Protein AF-A0A412DAS3-F1 (afdb_monomer_lite)

pLDDT: mean 76.12, std 11.66, range [48.31, 93.06]

Foldseek 3Di:
DLVVLVVLLVLLLVLLVQVVVCVVVVDDDPVNVVSVVVSCVVCVPVVVVVVNVVCLVVPDDPVVSVVSVVSVVVSVD

Organism: Bacteroides stercoris (NCBI:txid46506)

Radius of gyration: 14.08 Å; chains: 1; bounding box: 29×24×36 Å

Structure (mmCIF, N/CA/C/O backbone):
data_AF-A0A412DAS3-F1
#
_entry.id   AF-A0A412DAS3-F1
#
loop_
_atom_site.group_PDB
_atom_site.id
_atom_site.type_symbol
_atom_site.label_atom_id
_atom_site.label_alt_id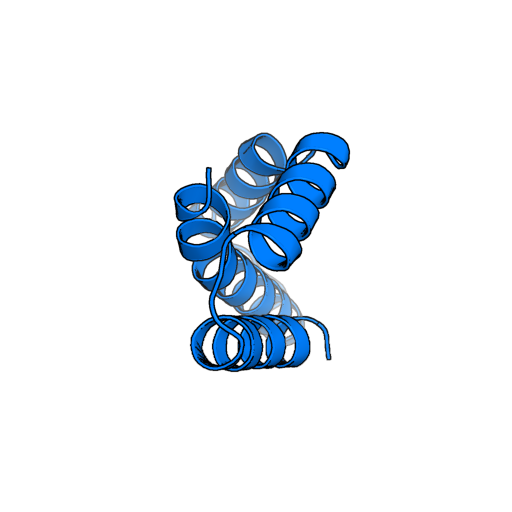
_atom_site.label_comp_id
_atom_site.label_asym_id
_atom_site.label_entity_id
_atom_site.label_seq_id
_atom_site.pdbx_PDB_ins_code
_atom_site.Cartn_x
_atom_site.Cartn_y
_atom_site.Cartn_z
_atom_site.occupancy
_atom_site.B_iso_or_equiv
_atom_site.auth_seq_id
_atom_site.auth_comp_id
_atom_site.auth_asym_id
_atom_site.auth_atom_id
_atom_site.pdbx_PDB_model_num
ATOM 1 N N . MET A 1 1 ? -16.315 5.691 9.416 1.00 48.31 1 MET A N 1
ATOM 2 C CA . MET A 1 1 ? -15.692 5.564 8.083 1.00 48.31 1 MET A CA 1
ATOM 3 C C . MET A 1 1 ? -14.824 4.294 7.946 1.00 48.31 1 MET A C 1
ATOM 5 O O . MET A 1 1 ? -13.857 4.285 7.188 1.00 48.31 1 MET A O 1
ATOM 9 N N . ALA A 1 2 ? -15.259 3.149 8.503 1.00 51.66 2 ALA A N 1
ATOM 10 C CA . ALA A 1 2 ? -14.587 1.839 8.404 1.00 51.66 2 ALA A CA 1
ATOM 11 C C . ALA A 1 2 ? -14.448 1.253 6.975 1.00 51.66 2 ALA A C 1
ATOM 13 O O . ALA A 1 2 ? -13.722 0.277 6.769 1.00 51.66 2 ALA A O 1
ATOM 14 N N . GLY A 1 3 ? -15.139 1.836 5.987 1.00 61.34 3 GLY A N 1
ATOM 15 C CA . GLY A 1 3 ? -15.025 1.468 4.574 1.00 61.34 3 GLY A CA 1
ATOM 16 C C . GLY A 1 3 ? -13.718 1.930 3.924 1.00 61.34 3 GLY A C 1
ATOM 17 O O . GLY A 1 3 ? -13.189 1.213 3.085 1.00 61.34 3 GLY A O 1
ATOM 18 N N . LYS A 1 4 ? -13.146 3.070 4.347 1.00 69.12 4 LYS A N 1
ATOM 19 C CA . LYS A 1 4 ? -11.924 3.611 3.724 1.00 69.12 4 LYS A CA 1
ATOM 20 C C . LYS A 1 4 ? -10.701 2.721 3.960 1.00 69.12 4 LYS A C 1
ATOM 22 O O . LYS A 1 4 ? -9.964 2.464 3.020 1.00 69.12 4 LYS A O 1
ATOM 27 N N . ILE A 1 5 ? -10.524 2.175 5.167 1.00 68.00 5 ILE A N 1
ATOM 28 C CA . ILE A 1 5 ? -9.418 1.239 5.452 1.00 68.00 5 ILE A CA 1
ATOM 29 C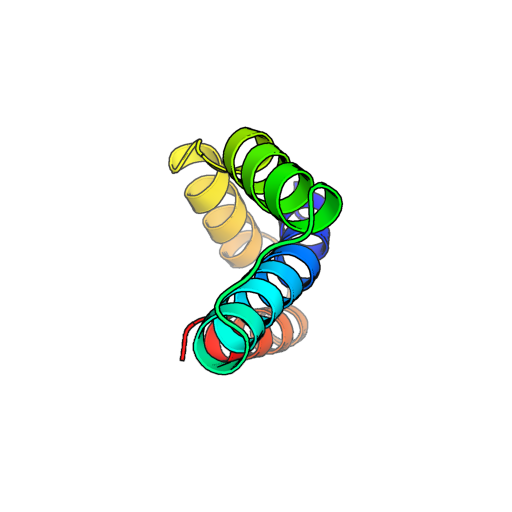 C . ILE A 1 5 ? -9.562 -0.085 4.709 1.00 68.00 5 ILE A C 1
ATOM 31 O O . ILE A 1 5 ? -8.574 -0.607 4.203 1.00 68.00 5 ILE A O 1
ATOM 35 N N . GLN A 1 6 ? -10.780 -0.626 4.621 1.00 69.31 6 GLN A N 1
ATOM 36 C CA . GLN A 1 6 ? -11.015 -1.868 3.879 1.00 69.31 6 GLN A CA 1
ATOM 37 C C . GLN A 1 6 ? -10.692 -1.714 2.388 1.00 69.31 6 GLN A C 1
ATOM 39 O O . GLN A 1 6 ? -10.219 -2.669 1.781 1.00 69.31 6 GLN A O 1
ATOM 44 N N . THR A 1 7 ? -10.893 -0.523 1.818 1.00 80.88 7 THR A N 1
ATOM 45 C CA . THR A 1 7 ? -10.508 -0.212 0.433 1.00 80.88 7 THR A CA 1
ATOM 46 C C . THR A 1 7 ? -9.017 0.103 0.291 1.00 80.88 7 THR A C 1
ATOM 48 O O . THR A 1 7 ? -8.405 -0.288 -0.700 1.00 80.88 7 THR A O 1
ATOM 51 N N . MET A 1 8 ? -8.413 0.759 1.286 1.00 82.50 8 MET A N 1
ATOM 52 C CA . MET A 1 8 ? -7.006 1.159 1.242 1.00 82.50 8 MET A CA 1
ATOM 53 C C . MET A 1 8 ? -6.048 -0.036 1.336 1.00 82.50 8 MET A C 1
ATOM 55 O O . MET A 1 8 ? -5.051 -0.059 0.623 1.00 82.50 8 MET A O 1
ATOM 59 N N . ILE A 1 9 ? -6.324 -1.034 2.187 1.00 81.56 9 ILE A N 1
ATOM 60 C CA . ILE A 1 9 ? -5.398 -2.164 2.417 1.00 81.56 9 ILE A CA 1
ATOM 61 C C . ILE A 1 9 ? -5.047 -2.905 1.112 1.00 81.56 9 ILE A C 1
ATOM 63 O O . ILE A 1 9 ? -3.859 -3.051 0.828 1.00 81.56 9 ILE A O 1
ATOM 67 N N . PRO A 1 10 ? -6.017 -3.316 0.270 1.00 87.38 10 PRO A N 1
ATOM 68 C CA . PRO A 1 10 ? -5.708 -3.916 -1.027 1.00 87.38 10 PRO A CA 1
ATOM 69 C C . PRO A 1 10 ? -4.893 -2.996 -1.947 1.00 87.38 10 PRO A C 1
ATOM 71 O O . PRO A 1 10 ? -3.982 -3.460 -2.625 1.00 87.38 10 PRO A O 1
ATOM 74 N N . GLN A 1 11 ? -5.194 -1.693 -1.963 1.00 88.56 11 GLN A N 1
ATOM 75 C CA . GLN A 1 11 ? -4.474 -0.721 -2.791 1.00 88.56 11 GLN A CA 1
ATOM 76 C C . GLN A 1 11 ? -3.025 -0.520 -2.318 1.00 88.56 11 GLN A C 1
ATOM 78 O O . GLN A 1 11 ? -2.128 -0.359 -3.143 1.00 88.56 11 GLN A O 1
ATOM 83 N N . TYR A 1 12 ? -2.784 -0.582 -1.007 1.00 88.06 12 TYR A N 1
ATOM 84 C CA . TYR A 1 12 ? -1.444 -0.533 -0.427 1.00 88.06 12 TYR A CA 1
ATOM 85 C C . TYR A 1 12 ? -0.633 -1.799 -0.755 1.00 88.06 12 TYR A C 1
ATOM 87 O O . TYR A 1 12 ? 0.540 -1.701 -1.106 1.00 88.06 12 TYR A O 1
ATOM 95 N N . GLY A 1 13 ? -1.267 -2.977 -0.764 1.00 89.81 13 GLY A N 1
ATOM 96 C CA . GLY A 1 13 ? -0.611 -4.206 -1.223 1.00 89.81 13 GLY A CA 1
ATOM 97 C C . GLY A 1 13 ? -0.229 -4.178 -2.708 1.00 89.81 13 GLY A C 1
ATOM 98 O O . GLY A 1 13 ? 0.860 -4.610 -3.087 1.00 89.81 13 GLY A O 1
ATOM 99 N N . GLU A 1 14 ? -1.073 -3.595 -3.563 1.00 92.38 14 GLU A N 1
ATOM 100 C CA . GLU A 1 14 ? -0.721 -3.357 -4.971 1.00 92.38 14 GLU A CA 1
ATOM 101 C C . GLU A 1 14 ? 0.416 -2.337 -5.124 1.00 92.38 14 GLU A C 1
ATOM 103 O O . GLU A 1 14 ? 1.323 -2.547 -5.931 1.00 92.38 14 GLU A O 1
ATOM 108 N N . LEU A 1 15 ? 0.438 -1.280 -4.306 1.00 91.06 15 LEU A N 1
ATOM 109 C CA . LEU A 1 15 ? 1.550 -0.328 -4.267 1.00 91.06 15 LEU A CA 1
ATOM 110 C C . LEU A 1 15 ? 2.880 -1.037 -3.948 1.00 91.06 15 LEU A C 1
ATOM 112 O O . LEU A 1 15 ? 3.868 -0.854 -4.662 1.00 91.06 15 LEU A O 1
ATOM 116 N N . ASN A 1 16 ? 2.890 -1.897 -2.927 1.00 90.44 16 ASN A N 1
ATOM 117 C CA . ASN A 1 16 ? 4.058 -2.687 -2.539 1.00 90.44 16 ASN A CA 1
ATOM 118 C C . ASN A 1 16 ? 4.544 -3.610 -3.665 1.00 90.44 16 ASN A C 1
ATOM 120 O O . ASN A 1 16 ? 5.746 -3.687 -3.932 1.00 90.44 16 ASN A O 1
ATOM 124 N N . ARG A 1 17 ? 3.624 -4.292 -4.358 1.00 91.31 17 ARG A N 1
ATOM 125 C CA . ARG A 1 17 ? 3.947 -5.147 -5.515 1.00 91.31 17 ARG A CA 1
ATOM 126 C C . ARG A 1 17 ? 4.558 -4.349 -6.657 1.00 91.31 17 ARG A C 1
ATOM 128 O O . ARG A 1 17 ? 5.576 -4.759 -7.202 1.00 91.31 17 ARG A O 1
ATOM 135 N N . ILE A 1 18 ? 3.987 -3.188 -6.977 1.00 89.31 18 ILE A N 1
ATOM 136 C CA . ILE A 1 18 ? 4.508 -2.292 -8.014 1.00 89.31 18 ILE A CA 1
ATOM 137 C C . ILE A 1 18 ? 5.954 -1.886 -7.701 1.00 89.31 18 ILE A C 1
ATOM 139 O O . ILE A 1 18 ? 6.799 -1.926 -8.598 1.00 89.31 18 ILE A O 1
ATOM 143 N N . TYR A 1 19 ? 6.260 -1.541 -6.447 1.00 86.56 19 TYR A N 1
ATOM 144 C CA . TYR A 1 19 ? 7.626 -1.208 -6.038 1.00 86.56 19 TYR A CA 1
ATOM 145 C C . TYR A 1 19 ? 8.578 -2.409 -6.081 1.00 86.56 19 TYR A C 1
ATOM 147 O O . TYR A 1 19 ? 9.705 -2.251 -6.550 1.00 86.56 19 TYR A O 1
ATOM 155 N N . ARG A 1 20 ? 8.146 -3.605 -5.656 1.00 87.69 20 ARG A N 1
ATOM 156 C CA . ARG A 1 20 ? 8.955 -4.835 -5.772 1.00 87.69 20 ARG A CA 1
ATOM 157 C C . ARG A 1 20 ? 9.270 -5.165 -7.230 1.00 87.69 20 ARG A C 1
ATOM 159 O O . ARG A 1 20 ? 10.431 -5.344 -7.572 1.00 87.69 20 ARG A O 1
ATOM 166 N N . ASP A 1 21 ? 8.270 -5.123 -8.104 1.00 87.50 21 ASP A N 1
ATOM 167 C CA . ASP A 1 21 ? 8.457 -5.347 -9.539 1.00 87.50 21 ASP A CA 1
ATOM 168 C C . ASP A 1 21 ? 9.431 -4.337 -10.166 1.00 87.50 21 ASP A C 1
ATOM 170 O O . ASP A 1 21 ? 10.165 -4.681 -11.092 1.00 87.50 21 ASP A O 1
ATOM 174 N N . TYR A 1 22 ? 9.443 -3.087 -9.694 1.00 85.31 22 TYR A N 1
ATOM 175 C CA . TYR A 1 22 ? 10.404 -2.087 -10.160 1.00 85.31 22 TYR A CA 1
ATOM 176 C C . TYR A 1 22 ? 11.836 -2.405 -9.739 1.00 85.31 22 TYR A C 1
ATOM 178 O O . TYR A 1 22 ? 12.747 -2.170 -10.527 1.00 85.31 22 TYR A O 1
ATOM 186 N N . ILE A 1 23 ? 12.044 -2.948 -8.537 1.00 83.25 23 ILE A N 1
ATOM 187 C CA . ILE A 1 23 ? 13.378 -3.379 -8.093 1.00 83.25 23 ILE A CA 1
ATOM 188 C C . ILE A 1 23 ? 13.947 -4.426 -9.060 1.00 83.25 23 ILE A C 1
ATOM 190 O O . ILE A 1 23 ? 15.132 -4.368 -9.379 1.00 83.25 23 ILE A O 1
ATOM 194 N N . ASP A 1 24 ? 13.099 -5.314 -9.579 1.00 82.19 24 ASP A N 1
ATOM 195 C CA . ASP A 1 24 ? 13.522 -6.382 -10.488 1.00 82.19 24 ASP A CA 1
ATOM 196 C C . ASP A 1 24 ? 13.612 -5.937 -11.961 1.00 82.19 24 ASP A C 1
ATOM 198 O O . ASP A 1 24 ? 14.476 -6.408 -12.701 1.00 82.19 24 ASP A O 1
ATOM 202 N N . ASN A 1 25 ? 12.736 -5.028 -12.411 1.00 86.19 25 ASN A N 1
ATOM 203 C CA . ASN A 1 25 ? 12.574 -4.692 -13.836 1.00 86.19 25 ASN A CA 1
ATOM 204 C C . ASN A 1 25 ? 13.005 -3.264 -14.217 1.00 86.19 25 ASN A C 1
ATOM 206 O O . ASN A 1 25 ? 13.042 -2.936 -15.402 1.00 86.19 25 ASN A O 1
ATOM 210 N N . TYR A 1 26 ? 13.300 -2.401 -13.239 1.00 81.62 26 TYR A N 1
ATOM 211 C CA . TYR A 1 26 ? 13.736 -1.004 -13.395 1.00 81.62 26 TYR A CA 1
ATOM 212 C C . TYR A 1 26 ? 12.870 -0.128 -14.317 1.00 81.62 26 TYR A C 1
ATOM 214 O O . TYR A 1 26 ? 13.335 0.873 -14.865 1.00 81.62 26 TYR A O 1
ATOM 222 N N . ALA A 1 27 ? 11.594 -0.471 -14.488 1.00 83.62 27 ALA A N 1
ATOM 223 C CA . ALA A 1 27 ? 10.675 0.278 -15.332 1.00 83.62 27 ALA A CA 1
ATOM 224 C C . ALA A 1 27 ? 9.266 0.298 -14.739 1.00 83.62 27 ALA A C 1
ATOM 226 O O . ALA A 1 27 ? 8.756 -0.714 -14.258 1.00 83.62 27 ALA A O 1
ATOM 227 N N . PHE A 1 28 ? 8.612 1.456 -14.831 1.00 81.75 28 PHE A N 1
ATOM 228 C CA . PHE A 1 28 ? 7.179 1.585 -14.590 1.00 81.75 28 PHE A CA 1
ATOM 229 C C . PHE A 1 28 ? 6.448 1.827 -15.907 1.00 81.75 28 PHE A C 1
ATOM 231 O O . PHE A 1 28 ? 6.888 2.634 -16.726 1.00 81.75 28 PHE A O 1
ATOM 238 N N . SER A 1 29 ? 5.294 1.183 -16.081 1.00 89.19 29 SER A N 1
ATOM 239 C CA . SER A 1 29 ? 4.317 1.625 -17.075 1.00 89.19 29 SER A CA 1
ATOM 240 C C . SER A 1 29 ? 3.651 2.926 -16.618 1.00 89.19 29 SER A C 1
ATOM 242 O O . SER A 1 29 ? 3.601 3.224 -15.421 1.00 89.19 29 SER A O 1
ATOM 244 N N . PHE A 1 30 ? 3.094 3.683 -17.565 1.00 89.75 30 PHE A N 1
ATOM 245 C CA . PHE A 1 30 ? 2.305 4.876 -17.250 1.00 89.75 30 PHE A CA 1
ATOM 246 C C . PHE A 1 30 ? 1.161 4.563 -16.272 1.00 89.75 30 PHE A C 1
ATOM 248 O O . PHE A 1 30 ? 0.961 5.303 -15.314 1.00 89.75 30 PHE A O 1
ATOM 255 N N . ASP A 1 31 ? 0.475 3.429 -16.440 1.00 92.00 31 ASP A N 1
ATOM 256 C CA . ASP A 1 31 ? -0.613 3.017 -15.544 1.00 92.00 31 ASP A CA 1
ATOM 257 C C . ASP A 1 31 ? -0.139 2.827 -14.097 1.00 92.00 31 ASP A C 1
ATOM 259 O O . ASP A 1 31 ? -0.816 3.253 -13.162 1.00 92.00 31 ASP A O 1
ATOM 263 N N . ARG A 1 32 ? 1.058 2.257 -13.898 1.00 91.88 32 ARG A N 1
ATOM 264 C CA . ARG A 1 32 ? 1.662 2.101 -12.565 1.00 91.88 32 ARG A CA 1
ATOM 265 C C . ARG A 1 32 ? 2.051 3.453 -11.963 1.00 91.88 32 ARG A C 1
ATOM 267 O O . ARG A 1 32 ? 1.791 3.688 -10.789 1.00 91.88 32 ARG A O 1
ATOM 274 N N . GLN A 1 33 ? 2.612 4.364 -12.761 1.00 89.06 33 GLN A N 1
ATOM 275 C CA . GLN A 1 33 ? 2.931 5.729 -12.311 1.00 89.06 33 GLN A CA 1
ATOM 276 C C . GLN A 1 33 ? 1.672 6.514 -11.923 1.00 89.06 33 GLN A C 1
ATOM 278 O O . GLN A 1 33 ? 1.661 7.215 -10.907 1.00 89.06 33 GLN A O 1
ATOM 283 N N . LYS A 1 34 ? 0.601 6.372 -12.712 1.00 93.00 34 LYS A N 1
ATOM 284 C CA . LYS A 1 34 ? -0.694 6.984 -12.429 1.00 93.00 34 LYS A CA 1
ATOM 285 C C . LYS A 1 34 ? -1.291 6.420 -11.141 1.00 93.00 34 LYS A C 1
ATOM 287 O O . LYS A 1 34 ? -1.692 7.203 -10.290 1.00 93.00 34 LYS A O 1
ATOM 292 N N . PHE A 1 35 ? -1.281 5.098 -10.968 1.00 93.06 35 PHE A N 1
ATOM 293 C CA . PHE A 1 35 ? -1.768 4.447 -9.751 1.00 93.06 35 PHE A CA 1
ATOM 294 C C . PHE A 1 35 ? -1.052 4.957 -8.495 1.00 93.06 35 PHE A C 1
ATOM 296 O O . PHE A 1 35 ? -1.713 5.346 -7.539 1.00 93.06 35 PHE A O 1
ATOM 303 N N . ILE A 1 36 ? 0.287 5.015 -8.511 1.00 89.25 36 ILE A N 1
ATOM 304 C CA . ILE A 1 36 ? 1.080 5.548 -7.389 1.00 89.25 36 ILE A CA 1
ATOM 305 C C . ILE A 1 36 ? 0.659 6.992 -7.080 1.00 89.25 36 ILE A C 1
ATOM 307 O O . ILE A 1 36 ? 0.422 7.340 -5.925 1.00 89.25 36 ILE A O 1
ATOM 311 N N . SER A 1 37 ? 0.542 7.831 -8.112 1.00 88.88 37 SER A N 1
ATOM 312 C CA . SER A 1 37 ? 0.181 9.245 -7.953 1.00 88.88 37 SER A CA 1
ATOM 313 C C . SER A 1 37 ? -1.230 9.421 -7.382 1.00 88.88 37 SER A C 1
ATOM 315 O O . SER A 1 37 ? -1.414 10.194 -6.443 1.00 88.88 37 SER A O 1
ATOM 317 N N . ASP A 1 38 ? -2.206 8.674 -7.904 1.00 90.75 38 ASP A N 1
ATOM 318 C CA . ASP A 1 38 ? -3.591 8.687 -7.426 1.00 90.75 38 ASP A CA 1
ATOM 319 C C . ASP A 1 38 ? -3.671 8.202 -5.967 1.00 90.75 38 ASP A C 1
ATOM 321 O O . ASP A 1 38 ? -4.328 8.838 -5.145 1.00 90.75 38 ASP A O 1
ATOM 325 N N . PHE A 1 39 ? -2.953 7.122 -5.630 1.00 87.94 39 PHE A N 1
ATOM 326 C CA . PHE A 1 39 ? -2.912 6.555 -4.281 1.00 87.94 39 PHE A CA 1
ATOM 327 C C . PHE A 1 39 ? -2.420 7.581 -3.258 1.00 87.94 39 PHE A C 1
ATOM 329 O O . PHE A 1 39 ? -3.072 7.823 -2.242 1.00 87.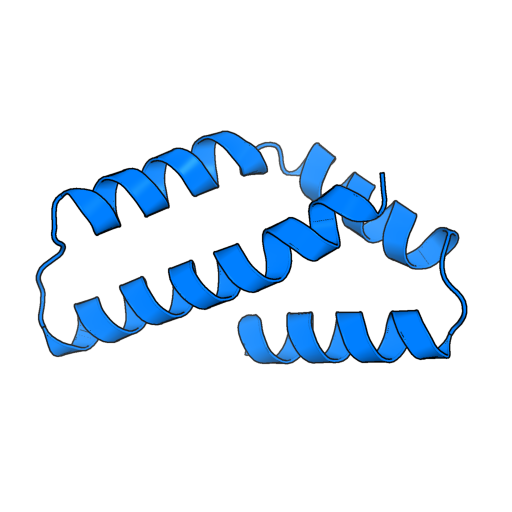94 39 PHE A O 1
ATOM 336 N N . TYR A 1 40 ? -1.287 8.236 -3.528 1.00 83.50 40 TYR A N 1
ATOM 337 C CA . TYR A 1 40 ? -0.803 9.282 -2.633 1.00 83.50 40 TYR A CA 1
ATOM 338 C C . TYR A 1 40 ? -1.760 10.474 -2.610 1.00 83.50 40 TYR A C 1
ATOM 340 O O . TYR A 1 40 ? -2.053 10.977 -1.537 1.00 83.50 40 TYR A O 1
ATOM 348 N N . GLN A 1 41 ? -2.335 10.906 -3.730 1.00 84.94 41 GLN A N 1
ATOM 349 C CA . GLN A 1 41 ? -3.308 12.002 -3.706 1.00 84.94 41 GLN A CA 1
ATOM 350 C C . GLN A 1 41 ? -4.538 11.697 -2.824 1.00 84.94 41 GLN A C 1
ATOM 352 O O . GLN A 1 41 ? -5.065 12.604 -2.179 1.00 84.94 41 GLN A O 1
ATOM 357 N N . GLU A 1 42 ? -4.972 10.438 -2.767 1.00 80.50 42 GLU A N 1
ATOM 358 C CA . GLU A 1 42 ? -6.116 9.993 -1.966 1.00 80.50 42 GLU A CA 1
ATOM 359 C C . GLU A 1 42 ? -5.792 9.839 -0.466 1.00 80.50 42 GLU A C 1
ATOM 361 O O . GLU A 1 42 ? -6.640 10.146 0.376 1.00 80.50 42 GLU A O 1
ATOM 366 N N . TYR A 1 43 ? -4.565 9.425 -0.117 1.00 74.12 43 TYR A N 1
ATOM 367 C CA . TYR A 1 43 ? -4.186 9.062 1.261 1.00 74.12 43 TYR A CA 1
ATOM 368 C C . TYR A 1 43 ? -3.063 9.909 1.893 1.00 74.12 43 TYR A C 1
ATOM 370 O O . TYR A 1 43 ? -2.687 9.659 3.036 1.00 74.12 43 TYR A O 1
ATOM 378 N N . ASN A 1 44 ? -2.535 10.930 1.207 1.00 67.94 44 ASN A N 1
ATOM 379 C CA . ASN A 1 44 ? -1.439 11.790 1.698 1.00 67.94 44 ASN A CA 1
ATOM 380 C C . ASN A 1 44 ? -1.816 12.657 2.914 1.00 67.94 44 ASN A C 1
ATOM 382 O O . ASN A 1 44 ? -0.943 13.228 3.564 1.00 67.94 44 ASN A O 1
ATOM 386 N N . ASP A 1 45 ? -3.098 12.751 3.274 1.00 69.25 45 ASP A N 1
ATOM 387 C CA . ASP A 1 45 ? -3.472 13.329 4.561 1.00 69.25 45 ASP A CA 1
ATOM 388 C C . ASP A 1 45 ? -3.232 12.312 5.688 1.00 69.25 45 ASP A C 1
ATOM 390 O O . ASP A 1 45 ? -4.099 11.504 6.028 1.00 69.25 45 ASP A O 1
ATOM 394 N N . MET A 1 46 ? -2.040 12.375 6.291 1.00 65.25 46 MET A N 1
ATOM 395 C CA . MET A 1 46 ? -1.628 11.554 7.437 1.00 65.25 46 MET A CA 1
ATOM 396 C C . MET A 1 46 ? -2.664 11.568 8.575 1.00 65.25 46 MET A C 1
ATOM 398 O O . MET A 1 46 ? -2.844 10.554 9.245 1.00 65.25 46 MET A O 1
ATOM 402 N N . LYS A 1 47 ? -3.423 12.663 8.744 1.00 64.19 47 LYS A N 1
ATOM 403 C CA . LYS A 1 47 ? -4.512 12.739 9.732 1.00 64.19 47 LYS A CA 1
ATOM 404 C C . LYS A 1 47 ? -5.726 11.911 9.336 1.00 64.19 47 LYS A C 1
ATOM 406 O O . LYS A 1 47 ? -6.363 11.324 10.203 1.00 64.19 47 LYS A O 1
ATOM 411 N N . SER A 1 48 ? -6.048 11.847 8.047 1.00 65.19 48 SER A N 1
ATOM 412 C CA . SER A 1 48 ? -7.103 10.973 7.529 1.00 65.19 48 SER A CA 1
ATOM 413 C C . SER A 1 48 ? -6.721 9.498 7.673 1.00 65.19 48 SER A C 1
ATOM 415 O O . SER A 1 48 ? -7.585 8.676 7.982 1.00 65.19 48 SER A O 1
ATOM 417 N N . PHE A 1 49 ? -5.435 9.167 7.522 1.00 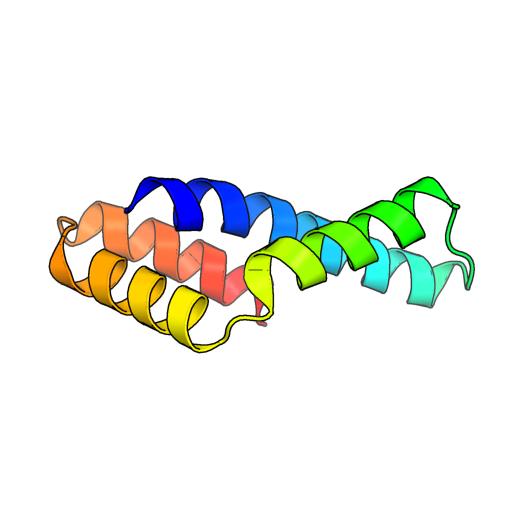65.62 49 PHE A N 1
ATOM 418 C CA . PHE A 1 49 ? -4.918 7.822 7.772 1.00 65.62 49 PHE A CA 1
ATOM 419 C C . PHE A 1 49 ? -4.962 7.453 9.267 1.00 65.62 49 PHE A C 1
ATOM 421 O O . PHE A 1 49 ? -5.541 6.429 9.632 1.00 65.62 49 PHE A O 1
ATOM 428 N N . GLU A 1 50 ? -4.447 8.317 10.148 1.00 67.25 50 GLU A N 1
ATOM 429 C CA . GLU A 1 50 ? -4.507 8.125 11.605 1.00 67.25 50 GLU A CA 1
ATOM 430 C C . GLU A 1 50 ? -5.951 8.043 12.122 1.00 67.25 50 GLU A C 1
ATOM 432 O O . GLU A 1 50 ? -6.270 7.156 12.913 1.00 67.25 50 GLU A O 1
ATOM 437 N N . ALA A 1 51 ? -6.850 8.912 11.647 1.00 66.69 51 ALA A N 1
ATOM 438 C CA . ALA A 1 51 ? -8.262 8.895 12.027 1.00 66.69 51 ALA A CA 1
ATOM 439 C C . ALA A 1 51 ? -8.955 7.595 11.606 1.00 66.69 51 ALA A C 1
ATOM 441 O O . ALA A 1 51 ? -9.759 7.051 12.363 1.00 66.69 51 ALA A O 1
ATOM 442 N N . ALA A 1 52 ? -8.617 7.063 10.429 1.00 64.38 52 ALA A N 1
ATOM 443 C CA . ALA A 1 52 ? -9.164 5.795 9.985 1.00 64.38 52 ALA A CA 1
ATOM 444 C C . ALA A 1 52 ? -8.663 4.636 10.866 1.00 64.38 52 ALA A C 1
ATOM 446 O O . ALA A 1 52 ? -9.459 3.774 11.242 1.00 64.38 52 ALA A O 1
ATOM 447 N N . ILE A 1 53 ? -7.376 4.621 11.247 1.00 67.75 53 ILE A N 1
ATOM 448 C CA . ILE A 1 53 ? -6.824 3.594 12.149 1.00 67.75 53 ILE A CA 1
ATOM 449 C C . ILE A 1 53 ? -7.459 3.695 13.540 1.00 67.75 53 ILE A C 1
ATOM 451 O O . ILE A 1 53 ? -7.819 2.673 14.124 1.00 67.75 53 ILE A O 1
ATOM 455 N N . LEU A 1 54 ? -7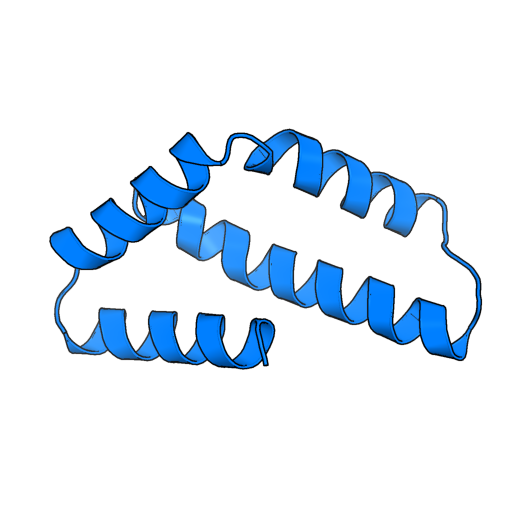.654 4.907 14.063 1.00 65.56 54 LEU A N 1
ATOM 456 C CA . LEU A 1 54 ? -8.325 5.123 15.345 1.00 65.56 54 LEU A CA 1
ATOM 457 C C . LEU A 1 54 ? -9.787 4.652 15.313 1.00 65.56 54 LEU A C 1
ATOM 459 O O . LEU A 1 54 ? -10.220 3.976 16.242 1.00 65.56 54 LEU A O 1
ATOM 463 N N . GLU A 1 55 ? -10.533 4.918 14.237 1.00 68.25 55 GLU A N 1
ATOM 464 C CA . GLU A 1 55 ? -11.882 4.359 14.055 1.00 68.25 55 GLU A CA 1
ATOM 465 C C . GLU A 1 55 ? -11.871 2.825 13.977 1.00 68.25 55 GLU A C 1
ATOM 467 O O . GLU A 1 55 ? -12.723 2.178 14.579 1.00 68.25 55 GLU A O 1
ATOM 472 N N . LEU A 1 56 ? -10.900 2.220 13.284 1.00 64.31 56 LEU A N 1
ATOM 473 C CA . LEU A 1 56 ? -10.755 0.762 13.216 1.00 64.31 56 LEU A CA 1
ATOM 474 C C . LEU A 1 56 ? -10.562 0.140 14.610 1.00 64.31 56 LEU A C 1
ATOM 476 O O . LEU A 1 56 ? -11.126 -0.916 14.896 1.00 64.31 56 LEU A O 1
ATOM 480 N N . VAL A 1 57 ? -9.765 0.790 15.463 1.00 62.91 57 VAL A N 1
ATOM 481 C CA . VAL A 1 57 ? -9.492 0.358 16.843 1.00 62.91 57 VAL A CA 1
ATOM 482 C C . VAL A 1 57 ? -10.724 0.525 17.741 1.00 62.91 57 VAL A C 1
ATOM 484 O O . VAL A 1 57 ? -10.914 -0.268 18.662 1.00 62.91 57 VAL A O 1
ATOM 487 N N . LEU A 1 58 ? -11.560 1.536 17.486 1.00 65.69 58 LEU A N 1
ATOM 488 C CA . LEU A 1 58 ? -12.686 1.908 18.349 1.00 65.69 58 LEU A CA 1
ATOM 489 C C . LEU A 1 58 ? -14.031 1.264 17.953 1.00 65.69 58 LEU A C 1
ATOM 491 O O . LEU A 1 58 ? -14.872 1.073 18.828 1.00 65.69 58 LEU A O 1
ATOM 495 N N . ASP A 1 59 ? -14.245 0.918 16.677 1.00 61.59 59 ASP A N 1
ATOM 496 C CA . ASP A 1 59 ? -15.574 0.574 16.123 1.00 61.59 59 ASP A CA 1
ATOM 497 C C . ASP A 1 59 ? -15.797 -0.941 15.876 1.00 61.59 59 ASP A C 1
ATOM 499 O O . ASP A 1 59 ? -16.910 -1.379 15.584 1.00 61.59 59 ASP A O 1
ATOM 503 N N . LYS A 1 60 ? -14.760 -1.792 15.977 1.00 59.62 60 LYS A N 1
ATOM 504 C CA . LYS A 1 60 ? -14.815 -3.208 15.542 1.00 59.62 60 LYS A CA 1
ATOM 505 C C . LYS A 1 60 ? -14.665 -4.221 16.686 1.00 59.62 60 LYS A C 1
ATOM 507 O O . LYS A 1 60 ? -13.817 -4.085 17.562 1.00 59.62 60 LYS A O 1
ATOM 512 N N . GLN A 1 61 ? -15.442 -5.313 16.633 1.00 60.81 61 GLN A N 1
ATOM 513 C CA . GLN A 1 61 ? -15.255 -6.479 17.514 1.00 60.81 61 GLN A CA 1
ATOM 514 C C . GLN A 1 61 ? -13.861 -7.106 17.309 1.00 60.81 61 GLN A C 1
ATOM 516 O O . GLN A 1 61 ? -13.369 -7.187 16.178 1.00 60.81 61 GLN A O 1
ATOM 521 N N . LYS A 1 62 ? -13.244 -7.580 18.405 1.00 60.84 62 LYS A N 1
ATOM 522 C CA . LYS A 1 62 ? -11.845 -8.063 18.490 1.00 60.84 62 LYS A CA 1
ATOM 523 C C . LYS A 1 62 ? -11.404 -9.000 17.357 1.00 60.84 62 LYS A C 1
ATOM 525 O O . LYS A 1 62 ? -10.250 -8.947 16.938 1.00 60.84 62 LYS A O 1
ATOM 530 N N . GLU A 1 63 ? -12.293 -9.847 16.852 1.00 62.47 63 GLU A N 1
ATOM 531 C CA . GLU A 1 63 ? -11.968 -10.837 15.817 1.00 62.47 63 GLU A CA 1
ATOM 532 C C . GLU A 1 63 ? -11.758 -10.200 14.435 1.00 62.47 63 GLU A C 1
ATOM 534 O O . GLU A 1 63 ? -10.771 -10.502 13.764 1.00 62.47 63 GLU A O 1
ATOM 539 N N . GLN A 1 64 ? -12.607 -9.246 14.030 1.00 60.25 64 GLN A N 1
ATOM 540 C CA . GLN A 1 64 ? -12.423 -8.513 12.767 1.00 60.25 64 GLN A CA 1
ATOM 541 C C . GLN A 1 64 ? -11.224 -7.560 12.831 1.00 60.25 64 GLN A C 1
ATOM 543 O O . GLN A 1 64 ? -10.516 -7.385 11.842 1.00 60.25 64 GLN A O 1
ATOM 548 N N . TYR A 1 65 ? -10.979 -6.980 14.005 1.00 65.69 65 TYR A N 1
ATOM 549 C CA . TYR A 1 65 ? -9.802 -6.160 14.280 1.00 65.69 65 TYR A CA 1
ATOM 550 C C . TYR A 1 65 ? -8.496 -6.941 14.072 1.00 65.69 65 TYR A C 1
ATOM 552 O O . TYR A 1 65 ? -7.588 -6.456 13.403 1.00 65.69 65 TYR A O 1
ATOM 560 N N . THR A 1 66 ? -8.430 -8.179 14.569 1.00 67.62 66 THR A N 1
ATOM 561 C CA . THR A 1 66 ? -7.228 -9.026 14.474 1.00 67.62 66 THR A CA 1
ATOM 562 C C . THR A 1 66 ? -6.886 -9.383 13.025 1.00 67.62 66 THR A C 1
ATOM 564 O O . THR A 1 66 ? -5.722 -9.335 12.637 1.00 67.62 66 THR A O 1
ATOM 567 N N . LEU A 1 67 ? -7.892 -9.694 12.200 1.00 71.00 67 LEU A N 1
ATOM 568 C CA . LEU A 1 67 ? -7.683 -9.998 10.780 1.00 71.00 67 LEU A CA 1
ATOM 569 C C . LEU A 1 67 ? -7.124 -8.795 10.015 1.00 71.00 67 LEU A C 1
ATOM 571 O O . LEU A 1 67 ? -6.160 -8.936 9.269 1.00 71.00 67 LEU A O 1
ATOM 575 N N . ILE A 1 68 ? -7.692 -7.611 10.246 1.00 68.62 68 ILE A N 1
ATOM 576 C CA . ILE A 1 68 ? -7.279 -6.382 9.562 1.00 68.62 68 ILE A CA 1
ATOM 577 C C . ILE A 1 68 ? -5.868 -5.957 10.000 1.00 68.62 68 ILE A C 1
ATOM 579 O O . ILE A 1 68 ? -5.060 -5.569 9.159 1.00 68.62 68 ILE A O 1
ATOM 583 N N . LEU A 1 69 ? -5.541 -6.089 11.290 1.00 73.12 69 LEU A N 1
ATOM 584 C CA . LEU A 1 69 ? -4.192 -5.835 11.805 1.00 73.12 69 LEU A CA 1
ATOM 585 C C . LEU A 1 69 ? -3.146 -6.778 11.219 1.00 73.12 69 LEU A C 1
ATOM 587 O O . LEU A 1 69 ? -2.056 -6.331 10.880 1.00 73.12 69 LEU A O 1
ATOM 591 N N . ASN A 1 70 ? -3.470 -8.065 11.095 1.00 75.62 70 ASN A N 1
ATOM 592 C CA . ASN A 1 70 ? -2.558 -9.035 10.500 1.00 75.62 70 ASN A CA 1
ATOM 593 C C . ASN A 1 70 ? -2.291 -8.703 9.029 1.00 75.62 70 ASN A C 1
ATOM 595 O O . ASN A 1 70 ? -1.138 -8.725 8.617 1.00 75.62 70 ASN A O 1
ATOM 599 N N . SER A 1 71 ? -3.319 -8.317 8.266 1.00 74.12 71 SER A N 1
ATOM 600 C CA . SER A 1 71 ? -3.142 -7.855 6.884 1.00 74.12 71 SER A CA 1
ATOM 601 C C . SER A 1 71 ? -2.276 -6.596 6.795 1.00 74.12 71 SER A C 1
ATOM 603 O O . SER A 1 71 ? -1.365 -6.550 5.980 1.00 74.12 71 SER A O 1
ATOM 605 N N . LEU A 1 72 ? -2.506 -5.602 7.661 1.00 73.81 72 LEU A N 1
ATOM 606 C CA . LEU A 1 72 ? -1.667 -4.398 7.738 1.00 73.81 72 LEU A CA 1
ATOM 607 C C . LEU A 1 72 ? -0.214 -4.732 8.081 1.00 73.81 72 LEU A C 1
ATOM 609 O O . LEU A 1 72 ? 0.699 -4.205 7.459 1.00 73.81 72 LEU A O 1
ATOM 613 N N . LYS A 1 73 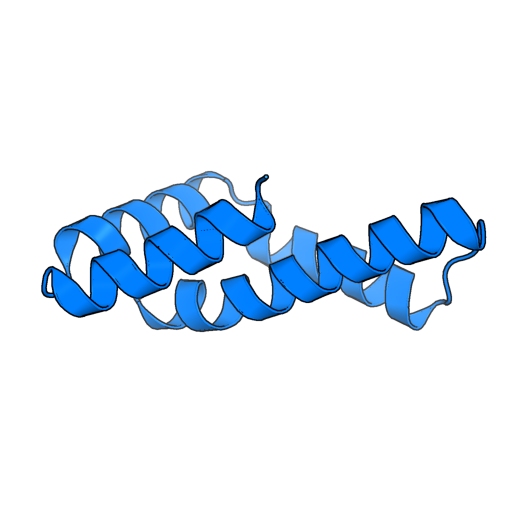? 0.004 -5.626 9.049 1.00 75.06 73 LYS A N 1
ATOM 614 C CA . LYS A 1 73 ? 1.341 -6.048 9.465 1.00 75.06 73 LYS A CA 1
ATOM 615 C C . LYS A 1 73 ? 2.093 -6.743 8.329 1.00 75.06 73 LYS A C 1
ATOM 617 O O . LYS A 1 73 ? 3.242 -6.405 8.087 1.00 75.06 73 LYS A O 1
ATOM 622 N N . THR A 1 74 ? 1.435 -7.652 7.609 1.00 77.62 74 THR A N 1
ATOM 623 C CA . THR A 1 74 ? 2.019 -8.345 6.449 1.00 77.62 74 THR A CA 1
ATOM 624 C C . THR A 1 74 ? 2.423 -7.398 5.323 1.00 77.62 74 THR A C 1
ATOM 626 O O . THR A 1 74 ? 3.370 -7.694 4.610 1.00 77.62 74 THR A O 1
ATOM 629 N N . GLU A 1 75 ? 1.721 -6.281 5.148 1.00 70.62 75 GLU A N 1
ATOM 630 C CA . GLU A 1 75 ? 2.056 -5.309 4.103 1.00 70.62 75 GLU A CA 1
ATOM 631 C C . GLU A 1 75 ? 3.118 -4.282 4.537 1.00 70.62 75 GLU A C 1
ATOM 633 O O . GLU A 1 75 ? 3.683 -3.596 3.690 1.00 70.62 75 GLU A O 1
ATOM 638 N N . ILE A 1 76 ? 3.386 -4.139 5.839 1.00 71.88 76 ILE A N 1
ATOM 639 C CA . ILE A 1 76 ? 4.408 -3.217 6.369 1.00 71.88 76 ILE A CA 1
ATOM 640 C C . ILE A 1 76 ? 5.765 -3.922 6.572 1.00 71.88 76 ILE A C 1
ATOM 642 O O . ILE A 1 76 ? 6.800 -3.264 6.462 1.00 71.88 76 ILE A O 1
ATOM 646 N N . GLU A 1 77 ? 5.765 -5.224 6.891 1.00 55.97 77 GLU A N 1
ATOM 647 C CA . GLU A 1 77 ? 6.969 -6.072 7.041 1.00 55.97 77 GLU A CA 1
ATOM 648 C C . GLU A 1 77 ? 7.556 -6.539 5.692 1.00 55.97 77 GLU A C 1
ATOM 650 O O . GLU A 1 77 ? 8.804 -6.571 5.588 1.00 55.97 77 GLU A O 1
#

Sequence (77 aa):
MAGKIQTMIPQYGELNRIYRDYIDNYAFSFDRQKFISDFYQEYNDMKSFEAAILELVLDKQKEQYTLILNSLKTEIE

Secondary structure (DSSP, 8-state):
-HHHHHHHHHHHHHHHHHHHHHHHH----HHHHHHHHHHHHHH--HHHHHHHHHHHHHHS-HHHHHHHHHHHHHHH-